Protein AF-A0AAD3MRT0-F1 (afdb_monomer_lite)

Radius of gyration: 12.43 Å; chains: 1; bounding box: 26×39×26 Å

Organism: Lates japonicus (NCBI:txid270547)

pLDDT: mean 88.67, std 14.0, range [40.81, 98.19]

Secondary structure (DSSP, 8-state):
--------S-----TT-TT--EE-S--TT-TT-----SPEEEPTTS-EE-HHHHHHHHHHHHT-

Foldseek 3Di:
DDDDPPDDDFDEDDPPPPVWDFDPDDQPLPPVPPVDPHTFTQDPVRGTHGPVSVVVSVVVVVVD

Structure (mmCIF, N/CA/C/O backbone):
data_AF-A0AAD3MRT0-F1
#
_entry.id   AF-A0AAD3MRT0-F1
#
loop_
_atom_site.group_PDB
_atom_site.id
_atom_site.type_symbol
_at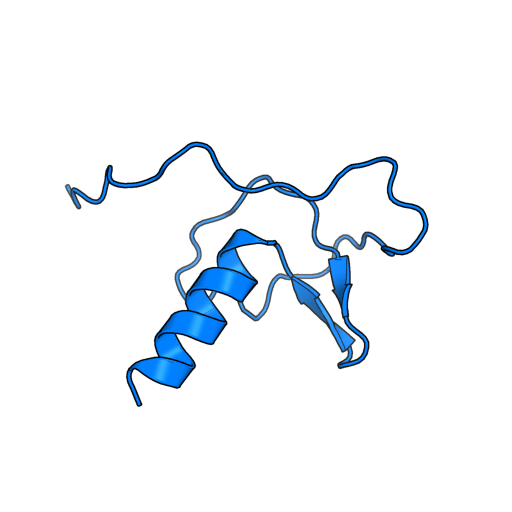om_site.label_atom_id
_atom_site.label_alt_id
_atom_site.label_comp_id
_atom_site.label_asym_id
_atom_site.label_entity_id
_atom_site.label_seq_id
_atom_site.pdbx_PDB_ins_code
_atom_site.Cartn_x
_atom_site.Cartn_y
_atom_site.Cartn_z
_atom_site.occupancy
_atom_site.B_iso_or_equiv
_atom_site.auth_seq_id
_atom_site.auth_comp_id
_atom_site.auth_asym_id
_atom_site.auth_atom_id
_atom_site.pdbx_PDB_model_num
ATOM 1 N N . MET A 1 1 ? 2.184 28.489 0.540 1.00 40.81 1 MET A N 1
ATOM 2 C CA . MET A 1 1 ? 2.626 27.261 -0.150 1.00 40.81 1 MET A CA 1
ATOM 3 C C . MET A 1 1 ? 2.762 26.198 0.928 1.00 40.81 1 MET A C 1
ATOM 5 O O . MET A 1 1 ? 3.554 26.409 1.835 1.00 40.81 1 MET A O 1
ATOM 9 N N . TYR A 1 2 ? 1.869 25.205 0.937 1.00 46.06 2 TYR A N 1
ATOM 10 C CA . TYR A 1 2 ? 1.600 24.332 2.086 1.00 46.06 2 TYR A CA 1
ATOM 11 C C . TYR A 1 2 ? 2.863 23.651 2.620 1.00 46.06 2 TYR A C 1
ATOM 13 O O . TYR A 1 2 ? 3.445 22.763 2.006 1.00 46.06 2 TYR A O 1
ATOM 21 N N . SER A 1 3 ? 3.281 24.128 3.784 1.00 64.75 3 SER A N 1
ATOM 22 C CA . SER A 1 3 ? 4.383 23.635 4.586 1.00 64.75 3 SER A CA 1
ATOM 23 C C . SER A 1 3 ? 3.957 22.374 5.335 1.00 64.75 3 SER A C 1
ATOM 25 O O . SER A 1 3 ? 3.380 22.473 6.412 1.00 64.75 3 SER A O 1
ATOM 27 N N . TYR A 1 4 ? 4.275 21.202 4.789 1.00 55.09 4 TYR A N 1
ATOM 28 C CA . TYR A 1 4 ? 4.324 19.945 5.546 1.00 55.09 4 TYR A CA 1
ATOM 29 C C . TYR A 1 4 ? 5.602 19.167 5.206 1.00 55.09 4 TYR A C 1
ATOM 31 O O . TYR A 1 4 ? 5.593 17.982 4.895 1.00 55.09 4 TYR A O 1
ATOM 39 N N . LEU A 1 5 ? 6.750 19.844 5.299 1.00 49.41 5 LEU A N 1
ATOM 40 C CA . LEU A 1 5 ? 8.044 19.175 5.431 1.00 49.41 5 LEU A CA 1
ATOM 41 C C . LEU A 1 5 ? 8.227 18.713 6.881 1.00 49.41 5 LEU A C 1
ATOM 43 O O . LEU A 1 5 ? 9.082 19.198 7.613 1.00 49.41 5 LEU A O 1
ATOM 47 N N . THR A 1 6 ? 7.418 17.747 7.293 1.00 61.06 6 THR A N 1
ATOM 48 C CA . THR A 1 6 ? 7.818 16.801 8.341 1.00 61.06 6 THR A CA 1
ATOM 49 C C . THR A 1 6 ? 7.769 15.396 7.758 1.00 61.06 6 THR A C 1
ATOM 51 O O . THR A 1 6 ? 7.193 14.489 8.344 1.00 61.06 6 THR A O 1
ATOM 54 N N . ALA A 1 7 ? 8.311 15.206 6.558 1.00 55.22 7 ALA A N 1
ATOM 55 C CA . ALA A 1 7 ? 8.359 13.897 5.932 1.00 55.22 7 ALA A CA 1
ATOM 56 C C . ALA A 1 7 ? 9.800 13.401 5.991 1.00 55.22 7 ALA A C 1
ATOM 58 O O . ALA A 1 7 ? 10.643 13.775 5.175 1.00 55.22 7 ALA A O 1
ATOM 59 N N . GLY A 1 8 ? 10.097 12.553 6.979 1.00 65.25 8 GLY A N 1
ATOM 60 C CA . GLY A 1 8 ? 11.223 11.636 6.841 1.00 65.25 8 GLY A CA 1
ATOM 61 C C . GLY A 1 8 ? 11.147 10.949 5.472 1.00 65.25 8 GLY A C 1
ATOM 62 O O . GLY A 1 8 ? 10.060 10.780 4.923 1.00 65.25 8 GLY A O 1
ATOM 63 N N . ARG A 1 9 ? 12.307 10.617 4.902 1.00 78.88 9 ARG A N 1
ATOM 64 C CA . ARG A 1 9 ? 12.462 9.961 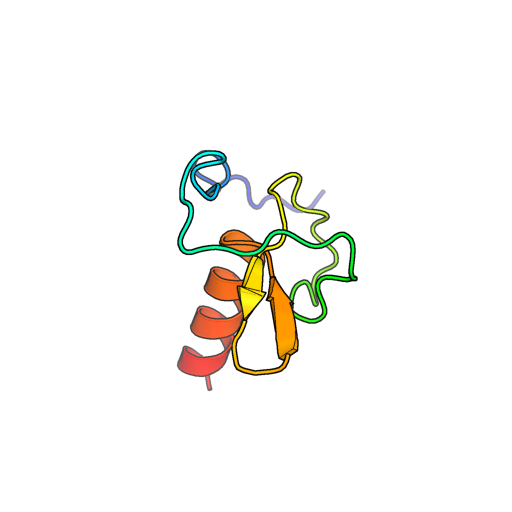3.593 1.00 78.88 9 ARG A CA 1
ATOM 65 C C . ARG A 1 9 ? 11.313 8.978 3.299 1.00 78.88 9 ARG A C 1
ATOM 67 O O . ARG A 1 9 ? 11.011 8.140 4.147 1.00 78.88 9 ARG A O 1
ATOM 74 N N . GLU A 1 10 ? 10.699 9.106 2.117 1.00 85.31 10 GLU A N 1
ATOM 75 C CA . GLU A 1 10 ? 9.556 8.291 1.676 1.00 85.31 10 GLU A CA 1
ATOM 76 C C . GLU A 1 10 ? 9.783 6.808 2.002 1.00 85.31 10 GLU A C 1
ATOM 78 O O . GLU A 1 10 ? 10.837 6.239 1.691 1.00 85.31 10 GLU A O 1
ATOM 83 N N . LYS A 1 11 ? 8.804 6.189 2.668 1.00 89.56 11 LYS A N 1
ATOM 84 C CA . LYS A 1 11 ? 8.840 4.758 2.966 1.00 89.56 11 LYS A CA 1
ATOM 85 C C . LYS A 1 11 ? 8.623 3.979 1.676 1.00 89.56 11 LYS A C 1
ATOM 87 O O . LYS A 1 11 ? 7.650 4.214 0.964 1.00 89.56 11 LYS A O 1
ATOM 92 N N . CYS A 1 12 ? 9.490 3.004 1.426 1.00 94.31 12 CYS A N 1
ATOM 93 C CA . CYS A 1 12 ? 9.405 2.137 0.259 1.00 94.31 12 CYS A CA 1
ATOM 94 C C . CYS A 1 12 ? 9.384 0.669 0.664 1.00 94.31 12 CYS A C 1
ATOM 96 O O . CYS A 1 12 ? 10.053 0.283 1.622 1.00 94.31 12 CYS A O 1
ATOM 98 N N . TYR A 1 13 ? 8.650 -0.140 -0.098 1.00 95.31 13 TYR A N 1
ATOM 99 C CA . TYR A 1 13 ? 8.799 -1.590 -0.045 1.00 95.31 13 TYR A CA 1
ATOM 100 C C . TYR A 1 13 ? 10.197 -1.994 -0.512 1.00 95.31 13 TYR A C 1
ATOM 102 O O . TYR A 1 13 ? 10.797 -1.302 -1.340 1.00 95.31 13 TYR A O 1
ATOM 110 N N . ASP A 1 14 ? 10.693 -3.130 -0.023 1.00 95.19 14 ASP A N 1
ATOM 111 C CA . ASP A 1 14 ? 11.875 -3.758 -0.602 1.00 95.19 14 ASP A CA 1
ATOM 112 C C . ASP A 1 14 ? 11.517 -4.307 -1.998 1.00 95.19 14 ASP A C 1
ATOM 114 O O . ASP A 1 14 ? 10.649 -5.174 -2.116 1.00 95.19 14 ASP A O 1
ATOM 118 N N . PRO A 1 15 ? 12.177 -3.840 -3.076 1.00 94.00 15 PRO A N 1
ATOM 119 C CA . PRO A 1 15 ? 11.997 -4.370 -4.424 1.00 94.00 15 PRO A CA 1
ATOM 120 C C . PRO A 1 15 ? 12.218 -5.878 -4.574 1.00 94.00 15 PRO A C 1
ATOM 122 O O . PRO A 1 15 ? 11.817 -6.427 -5.600 1.00 94.00 15 PRO A O 1
ATOM 125 N N . ARG A 1 16 ? 12.937 -6.500 -3.631 1.00 96.06 16 ARG A N 1
ATOM 126 C CA . ARG A 1 16 ? 13.333 -7.913 -3.638 1.00 96.06 16 ARG A CA 1
ATOM 127 C C . ARG A 1 16 ? 12.469 -8.783 -2.727 1.00 96.06 16 ARG A C 1
ATOM 129 O O . ARG A 1 16 ? 12.703 -9.988 -2.676 1.00 96.06 16 ARG A O 1
ATOM 136 N N . ASP A 1 17 ? 11.497 -8.201 -2.029 1.00 96.38 17 ASP A N 1
ATOM 137 C CA . ASP A 1 17 ? 10.555 -8.962 -1.216 1.00 96.38 17 ASP A CA 1
ATOM 138 C C . ASP A 1 17 ? 9.618 -9.767 -2.125 1.00 96.38 17 ASP A C 1
ATOM 140 O O . ASP A 1 17 ? 8.742 -9.218 -2.795 1.00 96.38 17 ASP A O 1
ATOM 144 N N . SER A 1 18 ? 9.822 -11.083 -2.163 1.00 96.69 18 SER A N 1
ATOM 145 C CA . SER A 1 18 ? 9.043 -12.003 -2.992 1.00 96.69 18 SER A CA 1
ATOM 146 C C . SER A 1 18 ? 7.647 -12.296 -2.440 1.00 96.69 18 SER A C 1
ATOM 148 O O . SER A 1 18 ? 6.851 -12.936 -3.126 1.00 96.69 18 SER A O 1
ATOM 150 N N . THR A 1 19 ? 7.335 -11.844 -1.222 1.00 96.81 19 THR A N 1
ATOM 151 C CA . THR A 1 19 ? 5.993 -11.971 -0.637 1.00 96.81 19 THR A CA 1
ATOM 152 C C . THR A 1 19 ? 5.028 -10.908 -1.164 1.00 96.81 19 THR A C 1
ATOM 154 O O . THR A 1 19 ? 3.813 -11.063 -1.036 1.00 96.81 19 THR A O 1
ATOM 157 N N . LEU A 1 20 ? 5.550 -9.849 -1.792 1.00 97.25 20 LEU A N 1
ATOM 158 C CA . LEU A 1 20 ? 4.769 -8.751 -2.349 1.00 97.25 20 LEU A CA 1
ATOM 159 C C . LEU A 1 20 ? 4.590 -8.902 -3.862 1.00 97.25 20 LEU A C 1
ATOM 161 O O . LEU A 1 20 ? 5.529 -9.177 -4.606 1.00 97.25 20 LEU A O 1
ATOM 165 N N . ILE A 1 21 ? 3.371 -8.638 -4.332 1.00 97.94 21 ILE A N 1
ATOM 166 C CA . ILE A 1 21 ? 3.052 -8.561 -5.760 1.00 97.94 21 ILE A CA 1
ATOM 167 C C . ILE A 1 21 ? 2.929 -7.088 -6.128 1.00 97.94 21 ILE A C 1
ATOM 169 O O . ILE A 1 21 ? 1.980 -6.425 -5.715 1.00 97.94 21 ILE A O 1
ATOM 173 N N . PHE A 1 22 ? 3.873 -6.569 -6.908 1.00 98.06 22 PHE A N 1
ATOM 174 C CA . PHE A 1 22 ? 3.809 -5.188 -7.383 1.00 98.06 22 PHE A CA 1
ATOM 175 C C . PHE A 1 22 ? 2.945 -5.072 -8.641 1.00 98.06 22 PHE A C 1
ATOM 177 O O . PHE A 1 22 ? 3.068 -5.884 -9.558 1.00 98.06 22 PHE A O 1
ATOM 184 N N . VAL A 1 23 ? 2.083 -4.056 -8.693 1.00 97.62 23 VAL A N 1
ATOM 185 C CA . VAL A 1 23 ? 1.156 -3.811 -9.810 1.00 97.62 23 VAL A CA 1
ATOM 186 C C . VAL A 1 23 ? 1.139 -2.335 -10.201 1.00 97.62 23 VAL A C 1
ATOM 188 O O . VAL A 1 23 ? 1.393 -1.470 -9.367 1.00 97.62 23 VAL A O 1
ATOM 191 N N . ASP A 1 24 ? 0.789 -2.044 -11.455 1.00 95.69 24 ASP A N 1
ATOM 192 C CA . ASP A 1 24 ? 0.680 -0.671 -11.983 1.00 95.69 24 ASP A CA 1
ATOM 193 C C . ASP A 1 24 ? -0.753 -0.105 -11.911 1.00 95.69 24 ASP A C 1
ATOM 195 O O . ASP A 1 24 ? -1.145 0.778 -12.666 1.00 95.69 24 ASP A O 1
ATOM 199 N N . ARG A 1 25 ? -1.579 -0.648 -11.009 1.00 95.69 25 ARG A N 1
ATOM 200 C CA . ARG A 1 25 ? -2.928 -0.124 -10.751 1.00 95.69 25 ARG A CA 1
ATOM 201 C C . ARG A 1 25 ? -2.866 1.177 -9.950 1.00 95.69 25 ARG A C 1
ATOM 203 O O . ARG A 1 25 ? -1.844 1.479 -9.335 1.00 95.69 25 ARG A O 1
ATOM 210 N N . GLU A 1 26 ? -3.956 1.936 -9.980 1.00 95.31 26 GLU A N 1
ATOM 211 C CA . GLU A 1 26 ? -4.103 3.171 -9.209 1.00 95.31 26 GLU A CA 1
ATOM 212 C C . GLU A 1 26 ? -4.065 2.899 -7.699 1.00 95.31 26 GLU A C 1
ATOM 214 O O . GLU A 1 26 ? -4.509 1.847 -7.233 1.00 95.31 26 GLU A O 1
ATOM 219 N N . ASP A 1 27 ? -3.498 3.846 -6.947 1.00 96.62 27 ASP A N 1
ATOM 220 C CA . ASP A 1 27 ? -3.500 3.814 -5.485 1.00 96.62 27 ASP A CA 1
ATOM 221 C C . ASP A 1 27 ? -4.761 4.499 -4.961 1.00 96.62 27 ASP A C 1
ATOM 223 O O . ASP A 1 27 ? -4.768 5.695 -4.688 1.00 96.62 27 ASP A O 1
ATOM 227 N N . GLU A 1 28 ? -5.839 3.730 -4.825 1.00 94.69 28 GLU A N 1
ATOM 228 C CA . GLU A 1 28 ? -7.137 4.227 -4.343 1.00 94.69 28 GLU A CA 1
ATOM 229 C C . GLU A 1 28 ? -7.076 4.756 -2.895 1.00 94.69 28 GLU A C 1
ATOM 231 O O . GLU A 1 28 ? -7.997 5.439 -2.443 1.00 94.69 28 GLU A O 1
ATOM 236 N N . LEU A 1 29 ? -5.994 4.463 -2.158 1.00 94.50 29 LEU A N 1
ATOM 237 C CA . LEU A 1 29 ? -5.761 4.988 -0.812 1.00 94.50 29 LEU A CA 1
ATOM 238 C C . LEU A 1 29 ? -4.925 6.276 -0.803 1.00 94.50 29 LEU A C 1
ATOM 240 O O . LEU A 1 29 ? -4.802 6.897 0.254 1.00 94.50 29 LEU A O 1
ATOM 244 N N . ASP A 1 30 ? -4.386 6.727 -1.939 1.00 93.69 30 ASP A N 1
ATOM 245 C CA . ASP A 1 30 ? -3.756 8.047 -2.083 1.00 93.69 30 ASP A CA 1
ATOM 246 C C . ASP A 1 30 ? -4.819 9.141 -2.302 1.00 93.69 30 ASP A C 1
ATOM 248 O O . ASP A 1 30 ? -4.847 9.851 -3.305 1.00 93.69 30 ASP A O 1
ATOM 252 N N . PHE A 1 31 ? -5.733 9.286 -1.337 1.00 88.56 31 PHE A N 1
ATOM 253 C CA . PHE A 1 31 ? -6.861 10.229 -1.407 1.00 88.56 31 PHE A CA 1
ATOM 254 C C . PHE A 1 31 ? -6.443 11.709 -1.399 1.00 88.56 31 PHE A C 1
ATOM 256 O O . PHE A 1 31 ? -7.275 12.587 -1.630 1.00 88.56 31 PHE A O 1
ATOM 263 N N . LEU A 1 32 ? -5.179 11.995 -1.082 1.00 89.25 32 LEU A N 1
ATOM 264 C CA . LEU A 1 32 ? -4.591 13.333 -1.134 1.00 89.25 32 LEU A CA 1
ATOM 265 C C . LEU A 1 32 ? -3.863 13.598 -2.460 1.00 89.25 32 LEU A C 1
ATOM 267 O O . LEU A 1 32 ? -3.379 14.713 -2.658 1.00 89.25 32 LEU A O 1
ATOM 271 N N . CYS A 1 33 ? -3.807 12.606 -3.356 1.00 86.88 33 CYS A N 1
ATOM 272 C CA . CYS A 1 33 ? -3.071 12.649 -4.615 1.00 86.88 33 CYS A CA 1
ATOM 273 C C . CYS A 1 33 ? -1.615 13.102 -4.416 1.00 86.88 33 CYS A C 1
ATOM 275 O O . CYS A 1 33 ? -1.102 13.930 -5.174 1.00 86.88 33 CYS A O 1
ATOM 277 N N . GLU A 1 34 ? -0.954 12.594 -3.373 1.00 88.12 34 GLU A N 1
ATOM 278 C CA . GLU A 1 34 ? 0.427 12.954 -3.043 1.00 88.12 34 GLU A CA 1
ATOM 279 C C . GLU A 1 34 ? 1.419 12.446 -4.099 1.00 88.12 34 GLU A C 1
ATOM 281 O O . GLU A 1 34 ? 2.508 13.007 -4.243 1.00 88.12 34 GLU A O 1
ATOM 286 N N . GLY A 1 35 ? 1.041 11.431 -4.886 1.00 87.12 35 GLY A N 1
ATOM 287 C CA . GLY A 1 35 ? 1.820 10.990 -6.040 1.00 87.12 35 GLY A CA 1
ATOM 288 C C . GLY A 1 35 ? 3.122 10.305 -5.630 1.00 87.12 35 GLY A C 1
ATOM 289 O O . GLY A 1 35 ? 4.180 10.555 -6.219 1.00 87.12 35 GLY A O 1
ATOM 290 N N . PHE A 1 36 ? 3.048 9.458 -4.600 1.00 91.69 36 PHE A N 1
ATOM 291 C CA . PHE A 1 36 ? 4.180 8.696 -4.078 1.00 91.69 36 PHE A CA 1
ATOM 292 C C . PHE A 1 36 ? 4.910 7.926 -5.183 1.00 91.69 36 PHE A C 1
ATOM 294 O O . PHE A 1 36 ? 4.299 7.312 -6.059 1.00 91.69 36 PHE A O 1
ATOM 301 N N . ARG A 1 37 ? 6.246 7.959 -5.137 1.00 90.75 37 ARG A N 1
ATOM 302 C CA . ARG A 1 37 ? 7.110 7.330 -6.148 1.00 90.75 37 ARG A CA 1
ATOM 303 C C . ARG A 1 37 ? 7.351 5.853 -5.863 1.00 90.75 37 ARG A C 1
ATOM 305 O O . ARG A 1 37 ? 7.889 5.144 -6.715 1.00 90.75 37 ARG A O 1
ATOM 312 N N . SER A 1 38 ? 7.016 5.399 -4.658 1.00 93.88 38 SER A N 1
ATOM 313 C CA . SER A 1 38 ? 7.114 4.000 -4.272 1.00 93.88 38 SER A CA 1
ATOM 314 C C . SER A 1 38 ? 6.286 3.087 -5.176 1.00 93.88 38 SER A C 1
ATOM 316 O O . SER A 1 38 ? 5.260 3.477 -5.729 1.00 93.88 38 SER A O 1
ATOM 318 N N . ARG A 1 39 ? 6.710 1.825 -5.292 1.00 96.31 39 ARG A N 1
ATOM 319 C CA . ARG A 1 39 ? 5.916 0.801 -5.981 1.00 96.31 39 ARG A CA 1
ATOM 320 C C . ARG A 1 39 ? 4.641 0.514 -5.195 1.00 96.31 39 ARG A C 1
ATOM 322 O O . ARG A 1 39 ? 4.644 0.574 -3.967 1.00 96.31 39 ARG A O 1
ATOM 329 N N . ARG A 1 40 ? 3.587 0.115 -5.904 1.00 97.75 40 ARG A N 1
ATOM 330 C CA . ARG A 1 40 ? 2.318 -0.279 -5.292 1.00 97.75 40 ARG A CA 1
ATOM 331 C C . ARG A 1 40 ? 2.256 -1.787 -5.132 1.00 97.75 40 ARG A C 1
ATOM 333 O O . ARG A 1 40 ? 2.415 -2.514 -6.113 1.00 97.75 40 ARG A O 1
ATOM 340 N N . ALA A 1 41 ? 2.045 -2.250 -3.906 1.00 98.12 41 ALA A N 1
ATOM 341 C CA . ALA A 1 41 ? 1.819 -3.656 -3.611 1.00 98.12 41 ALA A CA 1
ATOM 342 C C . ALA A 1 41 ? 0.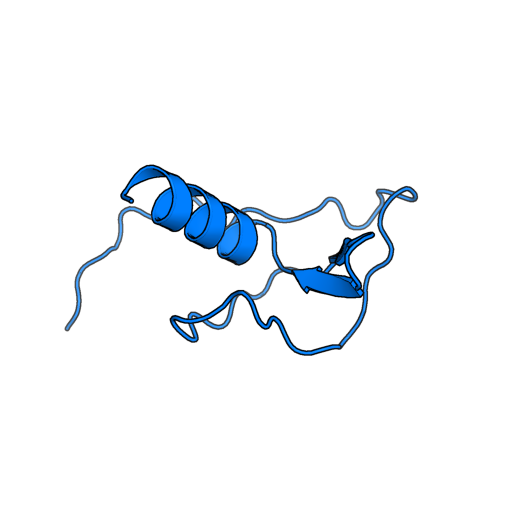320 -3.968 -3.700 1.00 98.12 41 ALA A C 1
ATOM 344 O O . ALA A 1 41 ? -0.511 -3.203 -3.211 1.00 98.12 41 ALA A O 1
ATOM 345 N N . LEU A 1 42 ? -0.024 -5.096 -4.317 1.00 98.19 42 LEU A N 1
ATOM 346 C CA . LEU A 1 42 ? -1.375 -5.634 -4.321 1.00 98.19 42 LEU A CA 1
ATOM 347 C C . LEU A 1 42 ? -1.679 -6.270 -2.967 1.00 98.19 42 LEU A C 1
ATOM 349 O O . LEU A 1 42 ? -0.998 -7.197 -2.530 1.00 98.19 42 LEU A O 1
ATOM 353 N N . MET A 1 43 ? -2.743 -5.795 -2.337 1.00 96.25 43 MET A N 1
ATOM 354 C CA . MET A 1 43 ? -3.234 -6.309 -1.072 1.00 96.25 43 MET A CA 1
ATOM 355 C C . MET A 1 43 ? -4.273 -7.404 -1.271 1.00 96.25 43 MET A C 1
ATOM 357 O O . MET A 1 43 ? -4.930 -7.492 -2.308 1.00 96.25 43 MET A O 1
ATOM 361 N N . SER A 1 44 ? -4.453 -8.238 -0.246 1.00 95.75 44 SER A N 1
ATOM 362 C CA . SER A 1 44 ? -5.455 -9.313 -0.245 1.00 95.75 44 SER A CA 1
ATOM 363 C C . SER A 1 44 ? -6.886 -8.793 -0.410 1.00 95.75 44 SER A C 1
ATOM 365 O O . SER A 1 44 ? -7.739 -9.501 -0.933 1.00 95.75 44 SER A O 1
ATOM 367 N N . CYS A 1 45 ? -7.140 -7.540 -0.024 1.00 94.44 45 CYS A N 1
ATOM 368 C CA . CYS A 1 45 ? -8.401 -6.835 -0.251 1.00 94.44 45 CYS A CA 1
ATOM 369 C C . CYS A 1 45 ? -8.575 -6.300 -1.686 1.00 94.44 45 CYS A C 1
ATOM 371 O O . CYS A 1 45 ? -9.560 -5.625 -1.957 1.00 94.44 45 CYS A O 1
ATOM 373 N N . GLY A 1 46 ? -7.632 -6.563 -2.596 1.00 95.94 46 GLY A N 1
ATOM 374 C CA . GLY A 1 46 ? -7.705 -6.183 -4.010 1.00 95.94 46 GLY A CA 1
ATOM 375 C C . GLY A 1 46 ? -7.104 -4.819 -4.362 1.00 95.94 46 GLY A C 1
ATOM 376 O O . GLY A 1 46 ? -6.845 -4.579 -5.544 1.00 95.94 46 GLY A O 1
ATOM 377 N N . HIS A 1 47 ? -6.827 -3.973 -3.368 1.00 96.88 47 HIS A N 1
ATOM 378 C CA . HIS A 1 47 ? -6.270 -2.631 -3.555 1.00 96.88 47 HIS A CA 1
ATOM 379 C C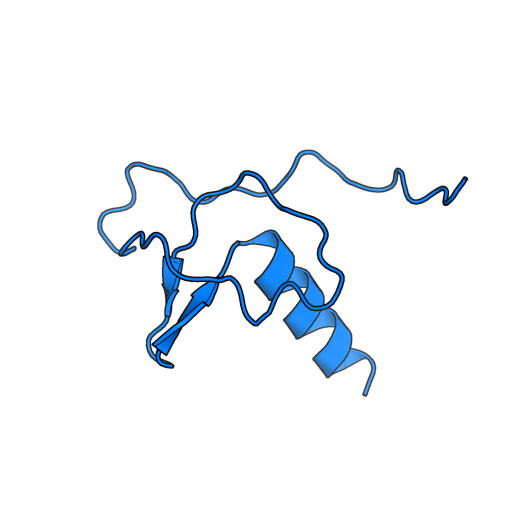 . HIS A 1 47 ? -4.773 -2.674 -3.880 1.00 96.88 47 HIS A C 1
ATOM 381 O O . HIS A 1 47 ? -4.039 -3.517 -3.361 1.00 96.88 47 HIS A O 1
ATOM 387 N N . ALA A 1 48 ? -4.314 -1.742 -4.712 1.00 97.94 48 ALA A N 1
ATOM 388 C CA . ALA A 1 48 ? -2.897 -1.481 -4.934 1.00 97.94 48 ALA A CA 1
ATOM 389 C C . ALA A 1 48 ? -2.487 -0.279 -4.082 1.00 97.94 48 ALA A C 1
ATOM 391 O O . ALA A 1 48 ? -3.130 0.756 -4.171 1.00 97.94 48 ALA A O 1
ATOM 392 N N . VAL A 1 49 ? -1.459 -0.406 -3.242 1.00 97.12 49 VAL A N 1
ATOM 393 C CA . VAL A 1 49 ? -1.127 0.646 -2.264 1.00 97.12 49 VAL A CA 1
ATOM 394 C C . VAL A 1 49 ? 0.372 0.866 -2.157 1.00 97.12 49 VAL A C 1
ATOM 396 O O . VAL A 1 49 ? 1.155 -0.080 -2.257 1.00 97.12 49 VAL A O 1
ATOM 399 N N . THR A 1 50 ? 0.786 2.108 -1.935 1.00 97.19 50 THR A N 1
ATOM 400 C CA . THR A 1 50 ? 2.137 2.440 -1.475 1.00 97.19 50 THR A CA 1
ATOM 401 C C . THR A 1 50 ? 2.235 2.326 0.053 1.00 97.19 50 THR A C 1
ATOM 403 O O . THR A 1 50 ? 1.223 2.390 0.759 1.00 97.19 50 THR A O 1
ATOM 406 N N . PRO A 1 51 ? 3.449 2.214 0.632 1.00 96.25 51 PRO A N 1
ATOM 407 C CA . PRO A 1 51 ? 3.591 2.210 2.088 1.00 96.25 51 PRO A CA 1
ATOM 408 C C . PRO A 1 51 ? 3.087 3.508 2.729 1.00 96.25 51 PRO A C 1
ATOM 410 O O . PRO A 1 51 ? 2.633 3.503 3.877 1.00 96.25 51 PRO A O 1
ATOM 413 N N . MET A 1 52 ? 3.201 4.627 2.006 1.00 95.56 52 MET A N 1
ATOM 414 C CA . MET A 1 52 ? 2.816 5.935 2.520 1.00 95.56 52 MET A CA 1
ATOM 415 C C . MET A 1 52 ? 1.304 6.142 2.477 1.00 95.56 52 MET A C 1
ATOM 417 O O . MET A 1 52 ? 0.741 6.513 3.506 1.00 95.56 52 MET A O 1
ATOM 421 N N . SER A 1 53 ? 0.634 5.812 1.365 1.00 95.62 53 SER A N 1
ATOM 422 C CA . SER A 1 53 ? -0.832 5.893 1.287 1.00 95.62 53 SER A CA 1
ATOM 423 C C . SER A 1 53 ? -1.499 5.002 2.335 1.00 95.62 53 SER A C 1
ATOM 425 O O . SER A 1 53 ? -2.390 5.455 3.051 1.00 95.62 53 SER A O 1
ATOM 427 N N . LEU A 1 54 ? -0.985 3.783 2.544 1.00 95.38 54 LEU A N 1
ATOM 428 C CA . LEU A 1 54 ? -1.465 2.890 3.598 1.00 95.38 54 LEU A CA 1
ATOM 429 C C . LEU A 1 54 ? -1.241 3.476 5.001 1.00 95.38 54 LEU A C 1
ATOM 431 O O . LEU A 1 54 ? -2.128 3.401 5.850 1.00 95.38 54 LEU A O 1
ATOM 435 N N . THR A 1 55 ? -0.080 4.094 5.253 1.00 93.19 55 THR A N 1
ATOM 436 C CA . THR A 1 55 ? 0.189 4.777 6.532 1.00 93.19 55 THR A CA 1
ATOM 437 C C . THR A 1 55 ? -0.812 5.912 6.766 1.00 93.19 55 THR A C 1
ATOM 439 O O . THR A 1 55 ? -1.377 6.024 7.856 1.00 93.19 55 THR A O 1
ATOM 442 N N . ASN A 1 56 ? -1.057 6.735 5.746 1.00 92.31 56 ASN A N 1
ATOM 443 C CA . ASN A 1 56 ? -1.980 7.864 5.817 1.00 92.31 56 ASN A CA 1
ATOM 444 C C . ASN A 1 56 ? -3.430 7.406 6.008 1.00 92.31 56 ASN A C 1
ATOM 446 O O . ASN A 1 56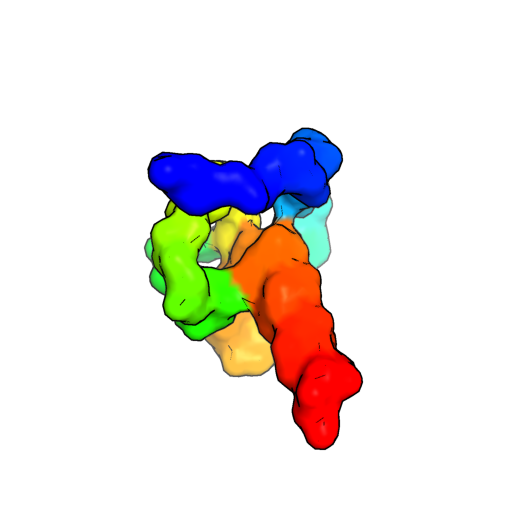 ? -4.147 7.978 6.830 1.00 92.31 56 ASN A O 1
ATOM 450 N N . TRP A 1 57 ? -3.837 6.337 5.323 1.00 93.38 57 TRP A N 1
ATOM 451 C CA . TRP A 1 57 ? -5.142 5.709 5.501 1.00 93.38 57 TRP A CA 1
ATOM 452 C C . TRP A 1 57 ? -5.344 5.194 6.930 1.00 93.38 57 TRP A C 1
ATOM 454 O O . TRP A 1 57 ? -6.323 5.555 7.581 1.00 93.38 57 TRP A O 1
ATOM 464 N N . CYS A 1 58 ? -4.391 4.420 7.462 1.00 93.19 58 CYS A N 1
ATOM 465 C CA . CYS A 1 58 ? -4.450 3.927 8.840 1.00 93.19 58 CYS A CA 1
ATOM 466 C C . CYS A 1 58 ? -4.532 5.072 9.856 1.00 93.19 58 CYS A C 1
ATOM 468 O O . CYS A 1 58 ? -5.320 5.001 10.795 1.00 93.19 58 CYS A O 1
ATOM 470 N N . ARG A 1 59 ? -3.764 6.151 9.658 1.00 92.12 59 ARG A N 1
ATOM 471 C CA . ARG A 1 59 ? -3.831 7.338 10.522 1.00 92.12 59 ARG A CA 1
ATOM 472 C C . ARG A 1 59 ? -5.223 7.970 10.504 1.00 92.12 59 ARG A C 1
ATOM 474 O O . ARG A 1 59 ? -5.778 8.232 11.563 1.00 92.12 59 ARG A O 1
ATOM 481 N N . ARG A 1 60 ? -5.815 8.140 9.320 1.00 90.31 60 ARG A N 1
ATOM 482 C CA . ARG A 1 60 ? -7.177 8.6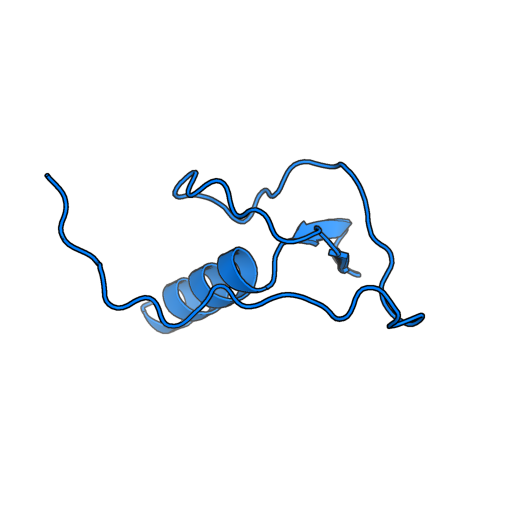71 9.169 1.00 90.31 60 ARG A CA 1
ATOM 483 C C . ARG A 1 60 ? -8.238 7.788 9.833 1.00 90.31 60 ARG A C 1
ATOM 485 O O . ARG A 1 60 ? -9.244 8.309 10.300 1.00 90.31 60 ARG A O 1
ATOM 492 N N . LEU A 1 61 ? -8.052 6.468 9.862 1.00 91.62 61 LEU A N 1
ATOM 493 C CA . LEU A 1 61 ? -8.955 5.554 10.574 1.00 91.62 61 LEU A CA 1
ATOM 494 C C . LEU A 1 61 ? -8.865 5.691 12.100 1.00 91.62 61 LEU A C 1
ATOM 496 O O . LEU A 1 61 ? -9.858 5.453 12.771 1.00 91.62 61 LEU A O 1
ATOM 500 N N . LEU A 1 62 ? -7.702 6.062 12.642 1.00 95.06 62 LEU A N 1
ATOM 501 C CA . LEU A 1 62 ? -7.501 6.257 14.085 1.00 95.06 62 LEU A CA 1
ATOM 502 C C . LEU A 1 62 ? -7.976 7.626 14.588 1.00 95.06 62 LEU A C 1
ATOM 504 O O . LEU A 1 62 ? -8.214 7.789 15.779 1.00 95.06 62 LEU A O 1
ATOM 508 N N . GLU A 1 63 ? -8.059 8.616 13.701 1.00 92.00 63 GLU A N 1
ATOM 509 C CA . GLU A 1 63 ? -8.583 9.956 13.999 1.00 92.00 63 GLU A CA 1
ATOM 510 C C . GLU A 1 63 ? -10.132 10.009 13.976 1.00 92.00 63 GLU A C 1
ATOM 512 O O . GLU A 1 63 ? -10.703 11.078 14.200 1.00 92.00 63 GLU A O 1
ATOM 517 N N . GLN A 1 64 ? -10.804 8.881 13.701 1.00 67.81 64 GLN A N 1
ATOM 518 C CA . GLN A 1 64 ? -12.266 8.703 13.724 1.00 67.81 64 GLN A CA 1
ATOM 519 C C . GLN A 1 64 ? -12.737 8.101 15.048 1.00 67.81 64 GLN A C 1
ATOM 521 O O . GLN A 1 64 ? -13.813 8.535 15.518 1.00 67.81 64 GLN A O 1
#

Sequence (64 aa):
MYSYLTAGREKCYDPRDSTLIFVDREDELDFLCEGFRSRRALMSCGHAVTPMSLTNWCRRLLEQ